Protein AF-A0A7V9L5Y1-F1 (afdb_monomer)

pLDDT: mean 87.71, std 15.56, range [32.47, 98.44]

Sequence (152 aa):
MADKALRGLPVVPIDAPHTDHRNRLAANAQLKVCAIGVAIAAPMSAIAFFAPSPMLFFTLAGIAEIGLFLSTAPINAILLRTAPLYLRASAMAVAIFAIHLFGDLWSPTIIGLLRDALVPALAMMALPLGFAIAWAVWWPRKHEALADDGPT

Secondary structure (DSSP, 8-state):
--HHHHTT-----TTS-TT-HHHHHHHHHHHHHHHHHHHHHHHHHHHHTT-SSHHHHHHHHHHHHHHHHTTHHHHHHHHHHHS-GGGHHHHHHHHHHHHIIIIITTHHHHHHHHHHHS-HHHHHTHHHHHHHHHHHHHS--HHHHH------

Foldseek 3Di:
DVVVVPPPLPPQPLQPPLPPLSLLVLLLVLLQQLLQLLVLLLVLQLVLLVDPDPVSNVVSNVSSVRSNCSSVVSVLSNQSSNDHVVCSVVSVVVVVVCCCVPPVVCPVVQLVVLVVVDPNSVSSNVPSVVSVVSSVVSNRDVCSSPDDPPDD

Structure (mmCIF, N/CA/C/O backbone):
data_AF-A0A7V9L5Y1-F1
#
_entry.id   AF-A0A7V9L5Y1-F1
#
loop_
_atom_site.group_PDB
_atom_site.id
_atom_site.type_symbol
_atom_site.label_atom_id
_atom_site.label_alt_id
_atom_site.label_comp_id
_atom_site.label_asym_id
_atom_site.label_entity_id
_atom_site.label_seq_id
_atom_site.pdbx_PDB_ins_code
_atom_site.Cartn_x
_atom_site.Cartn_y
_atom_site.Cartn_z
_atom_site.occupancy
_atom_site.B_iso_or_equiv
_atom_site.auth_seq_id
_atom_site.auth_comp_id
_atom_site.auth_asym_id
_atom_site.auth_atom_id
_atom_site.pdbx_PDB_model_num
ATOM 1 N N . MET A 1 1 ? 22.141 4.264 6.375 1.00 36.34 1 MET A N 1
ATOM 2 C CA . MET A 1 1 ? 22.102 2.933 5.718 1.00 36.34 1 MET A CA 1
ATOM 3 C C . MET A 1 1 ? 21.347 2.931 4.376 1.00 36.34 1 MET A C 1
ATOM 5 O O . MET A 1 1 ? 21.678 2.106 3.539 1.00 36.34 1 MET A O 1
ATOM 9 N N . ALA A 1 2 ? 20.421 3.872 4.119 1.00 32.47 2 ALA A N 1
ATOM 10 C CA . ALA A 1 2 ? 19.761 4.063 2.811 1.00 32.47 2 ALA A CA 1
ATOM 11 C C . ALA A 1 2 ? 20.639 4.765 1.744 1.00 32.47 2 ALA A C 1
ATOM 13 O O . ALA A 1 2 ? 20.549 4.460 0.560 1.00 32.47 2 ALA A O 1
ATOM 14 N N . ASP A 1 3 ? 21.554 5.639 2.174 1.00 35.47 3 ASP A N 1
ATOM 15 C CA . ASP A 1 3 ? 22.434 6.440 1.301 1.00 35.47 3 ASP A CA 1
ATOM 16 C C . ASP A 1 3 ? 23.406 5.591 0.449 1.00 35.47 3 ASP A C 1
ATOM 18 O O . ASP A 1 3 ? 23.730 5.924 -0.686 1.00 35.47 3 ASP A O 1
ATOM 22 N N . LYS A 1 4 ? 23.809 4.408 0.932 1.00 41.91 4 LYS A N 1
ATOM 23 C CA . LYS A 1 4 ? 24.743 3.533 0.200 1.00 41.91 4 LYS A CA 1
ATOM 24 C C . LYS A 1 4 ? 24.085 2.770 -0.961 1.00 41.91 4 LYS A C 1
ATOM 26 O O . LYS A 1 4 ? 24.790 2.334 -1.861 1.00 41.91 4 LYS A O 1
ATOM 31 N N . ALA A 1 5 ? 22.756 2.630 -0.955 1.00 44.50 5 ALA A N 1
ATOM 32 C CA . ALA A 1 5 ? 22.003 1.954 -2.015 1.00 44.50 5 ALA A CA 1
ATOM 33 C C . ALA A 1 5 ? 21.656 2.883 -3.194 1.00 44.50 5 ALA A C 1
ATOM 35 O O . ALA A 1 5 ? 21.403 2.404 -4.294 1.00 44.50 5 ALA A O 1
ATOM 36 N N . LEU A 1 6 ? 21.661 4.204 -2.973 1.00 46.75 6 LEU A N 1
ATOM 37 C CA . LEU A 1 6 ? 21.283 5.209 -3.975 1.00 46.75 6 LEU A CA 1
ATOM 38 C C . LEU A 1 6 ? 22.482 5.771 -4.756 1.00 46.75 6 LEU A C 1
ATOM 40 O O . LEU A 1 6 ? 22.307 6.286 -5.854 1.00 46.75 6 LEU A O 1
ATOM 44 N N . ARG A 1 7 ? 23.705 5.636 -4.228 1.00 48.72 7 ARG A N 1
ATOM 45 C CA . ARG A 1 7 ? 24.932 6.237 -4.788 1.00 48.72 7 ARG A CA 1
ATOM 46 C C . ARG A 1 7 ? 25.527 5.541 -6.019 1.00 48.72 7 ARG A C 1
ATOM 48 O O . ARG A 1 7 ? 26.526 6.019 -6.541 1.00 48.72 7 ARG A O 1
ATOM 55 N N . GLY A 1 8 ? 24.951 4.431 -6.474 1.00 43.78 8 GLY A N 1
ATOM 56 C CA . GLY A 1 8 ? 25.477 3.654 -7.605 1.00 43.78 8 GLY A CA 1
ATOM 57 C C . GLY A 1 8 ? 24.442 3.277 -8.659 1.00 43.78 8 GLY A C 1
ATOM 58 O O . GLY A 1 8 ? 24.765 2.499 -9.550 1.00 43.78 8 GLY A O 1
ATOM 59 N N . LEU A 1 9 ? 23.205 3.776 -8.560 1.00 50.50 9 LEU A N 1
ATOM 60 C CA . LEU A 1 9 ? 22.189 3.487 -9.566 1.00 50.50 9 LEU A CA 1
ATOM 61 C C . LEU A 1 9 ? 22.425 4.417 -10.762 1.00 50.50 9 LEU A C 1
ATOM 63 O O . LEU A 1 9 ? 22.236 5.626 -10.610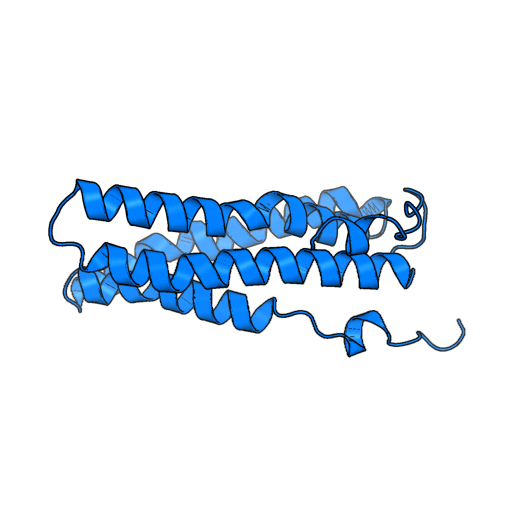 1.00 50.50 9 LEU A O 1
ATOM 67 N N . PRO A 1 10 ? 22.855 3.906 -11.932 1.00 51.28 10 PRO A N 1
ATOM 68 C CA . PRO A 1 10 ? 22.916 4.726 -13.132 1.00 51.28 10 PRO A CA 1
ATOM 69 C C . PRO A 1 10 ? 21.529 5.327 -13.347 1.00 51.28 10 PRO A C 1
ATOM 71 O O . PRO A 1 10 ? 20.535 4.599 -13.373 1.00 51.28 10 PRO A O 1
ATOM 74 N N . VAL A 1 11 ? 21.461 6.657 -13.438 1.00 61.44 11 VAL A N 1
ATOM 75 C CA . VAL A 1 11 ? 20.232 7.365 -13.800 1.00 61.44 11 VAL A CA 1
ATOM 76 C C . VAL A 1 11 ? 19.774 6.756 -15.114 1.00 61.44 11 VAL A C 1
ATOM 78 O O . VAL A 1 11 ? 20.453 6.897 -16.130 1.00 61.44 11 VAL A O 1
ATOM 81 N N . VAL A 1 12 ? 18.686 5.988 -15.071 1.00 61.62 12 VAL A N 1
ATOM 82 C CA . VAL A 1 12 ? 18.168 5.341 -16.270 1.00 61.62 12 VAL A CA 1
ATOM 83 C C . VAL A 1 12 ? 17.668 6.458 -17.182 1.00 61.62 12 VAL A C 1
ATOM 85 O O . VAL A 1 12 ? 16.825 7.247 -16.739 1.00 61.62 12 VAL A O 1
ATOM 88 N N . PRO A 1 13 ? 18.197 6.573 -18.413 1.00 67.19 13 PRO A N 1
ATOM 89 C CA . PRO A 1 13 ? 17.701 7.540 -19.377 1.00 67.19 13 PRO A CA 1
ATOM 90 C C . PRO A 1 13 ? 16.185 7.397 -19.546 1.00 67.19 13 PRO A C 1
ATOM 92 O O . PRO A 1 13 ? 15.654 6.286 -19.523 1.00 67.19 13 PRO A O 1
ATOM 95 N N . ILE A 1 14 ? 15.472 8.515 -19.692 1.00 60.03 14 ILE A N 1
ATOM 96 C CA . ILE A 1 14 ? 14.002 8.523 -19.815 1.00 60.03 14 ILE A CA 1
ATOM 97 C C . ILE A 1 14 ? 13.517 7.655 -20.991 1.00 60.03 14 ILE A C 1
ATOM 99 O O . ILE A 1 14 ? 12.400 7.125 -20.930 1.00 60.03 14 ILE A O 1
ATOM 103 N N . ASP A 1 15 ? 14.361 7.508 -22.014 1.00 66.69 15 ASP A N 1
ATOM 104 C CA . ASP A 1 15 ? 14.167 6.775 -23.261 1.00 66.69 15 ASP A CA 1
ATOM 105 C C . ASP A 1 15 ? 14.683 5.329 -23.251 1.00 66.69 15 ASP A C 1
ATOM 107 O O . ASP A 1 15 ? 14.509 4.615 -24.239 1.00 66.69 15 ASP A O 1
ATOM 111 N N . ALA A 1 16 ? 15.275 4.867 -22.144 1.00 74.56 16 ALA A N 1
ATOM 112 C CA . ALA A 1 16 ? 15.714 3.483 -22.036 1.00 74.56 16 ALA A CA 1
ATOM 113 C C . ALA A 1 16 ? 14.530 2.519 -22.259 1.00 74.56 16 ALA A C 1
ATOM 115 O O . ALA A 1 16 ? 13.417 2.789 -21.780 1.00 74.56 16 ALA A O 1
ATOM 116 N N . PRO A 1 17 ? 14.750 1.379 -22.942 1.00 82.25 17 PRO A N 1
ATOM 117 C CA . PRO A 1 17 ? 13.715 0.373 -23.119 1.00 82.25 17 PRO A CA 1
ATOM 118 C C . PRO A 1 17 ? 13.088 -0.018 -21.777 1.00 82.25 17 PRO A C 1
ATOM 120 O O . PRO A 1 17 ? 13.778 -0.223 -20.780 1.00 82.25 17 PRO A O 1
ATOM 123 N N . HIS A 1 18 ? 11.766 -0.153 -21.741 1.00 81.31 18 HIS A N 1
ATOM 124 C CA . HIS A 1 18 ? 11.044 -0.608 -20.546 1.00 81.31 18 HIS A CA 1
ATOM 125 C C . HIS A 1 18 ? 11.486 -2.011 -20.073 1.00 81.31 18 HIS A C 1
ATOM 127 O O . HIS A 1 18 ? 11.340 -2.334 -18.897 1.00 81.31 18 HIS A O 1
ATOM 133 N N . THR A 1 19 ? 12.078 -2.811 -20.967 1.00 83.44 19 THR A N 1
ATOM 134 C CA . THR A 1 19 ? 12.682 -4.124 -20.690 1.00 83.44 19 THR A CA 1
ATOM 135 C C . THR A 1 19 ? 14.095 -4.050 -20.100 1.00 83.44 19 THR A C 1
ATOM 137 O O . THR A 1 19 ? 14.621 -5.072 -19.672 1.00 83.44 19 THR A O 1
ATOM 140 N N . ASP A 1 20 ? 14.722 -2.868 -20.031 1.00 83.88 20 ASP A N 1
ATOM 141 C CA . ASP A 1 20 ? 16.072 -2.709 -19.478 1.00 83.88 20 ASP A CA 1
ATOM 142 C C . ASP A 1 20 ? 16.139 -3.274 -18.047 1.00 83.88 20 ASP A C 1
ATOM 144 O O . ASP A 1 20 ? 15.365 -2.892 -17.163 1.00 83.88 20 ASP A O 1
ATOM 148 N N . HIS A 1 21 ? 17.098 -4.169 -17.800 1.00 82.44 21 HIS A N 1
ATOM 149 C CA . HIS A 1 21 ? 17.329 -4.787 -16.493 1.00 82.44 21 HIS A CA 1
ATOM 150 C C . HIS A 1 21 ? 17.434 -3.755 -15.352 1.00 82.44 21 HIS A C 1
ATOM 152 O O . HIS A 1 21 ? 16.983 -4.004 -14.231 1.00 82.44 21 HIS A O 1
ATOM 158 N N . ARG A 1 22 ? 17.949 -2.549 -15.627 1.00 83.19 22 ARG A N 1
ATOM 159 C CA . ARG A 1 22 ? 18.036 -1.455 -14.646 1.00 83.19 22 ARG A CA 1
ATOM 160 C C . ARG A 1 22 ? 16.663 -0.963 -14.200 1.00 83.19 22 ARG A C 1
ATOM 162 O O . ARG A 1 22 ? 16.495 -0.637 -13.023 1.00 83.19 22 ARG A O 1
ATOM 169 N N . ASN A 1 23 ? 15.672 -0.953 -15.095 1.00 86.19 23 ASN A N 1
ATOM 170 C CA . ASN A 1 23 ? 14.289 -0.621 -14.752 1.00 86.19 23 ASN A CA 1
ATOM 171 C C . ASN A 1 23 ? 13.688 -1.683 -13.825 1.00 86.19 23 ASN A C 1
ATOM 173 O O . ASN A 1 23 ? 13.027 -1.328 -12.849 1.00 86.19 23 ASN A O 1
ATOM 177 N N . ARG A 1 24 ? 13.987 -2.968 -14.054 1.00 84.94 24 ARG A N 1
ATOM 178 C CA . ARG A 1 24 ? 13.526 -4.087 -13.208 1.00 84.94 24 ARG A CA 1
ATOM 179 C C . ARG A 1 24 ? 14.143 -4.043 -11.811 1.00 84.94 24 ARG A C 1
ATOM 181 O O . ARG A 1 24 ? 13.435 -4.225 -10.818 1.00 84.94 24 ARG A O 1
ATOM 188 N N . LEU A 1 25 ? 15.438 -3.736 -11.717 1.00 86.88 25 LEU A N 1
ATOM 189 C CA . LEU A 1 25 ? 16.137 -3.530 -10.443 1.00 86.88 25 LEU A CA 1
ATOM 190 C C . LEU A 1 25 ? 15.561 -2.338 -9.671 1.00 86.88 25 LEU A C 1
ATOM 192 O O . LEU A 1 25 ? 15.278 -2.444 -8.475 1.00 86.88 25 LEU A O 1
ATOM 196 N N . ALA A 1 26 ? 15.345 -1.215 -10.357 1.00 86.50 26 ALA A N 1
ATOM 197 C CA . ALA A 1 26 ? 14.786 -0.016 -9.752 1.00 86.50 26 ALA A CA 1
ATOM 198 C C . ALA A 1 26 ? 13.327 -0.223 -9.303 1.00 86.50 26 ALA A C 1
ATOM 200 O O . ALA A 1 26 ? 12.957 0.221 -8.215 1.00 86.50 26 ALA A O 1
ATOM 201 N N . ALA A 1 27 ? 12.525 -0.948 -10.088 1.00 89.62 27 ALA A N 1
ATOM 202 C CA . ALA A 1 27 ? 11.163 -1.322 -9.725 1.00 89.62 27 ALA A CA 1
ATOM 203 C C . ALA A 1 27 ? 11.133 -2.235 -8.489 1.00 89.62 27 ALA A C 1
ATOM 205 O O . ALA A 1 27 ? 10.375 -1.980 -7.558 1.00 89.62 27 ALA A O 1
ATOM 206 N N . ASN A 1 28 ? 12.015 -3.238 -8.414 1.00 91.19 28 ASN A N 1
ATOM 207 C CA . ASN A 1 28 ? 12.142 -4.095 -7.230 1.00 91.19 28 ASN A CA 1
ATOM 208 C C . ASN A 1 28 ? 12.542 -3.303 -5.974 1.00 91.19 28 ASN A C 1
ATOM 210 O O . ASN A 1 28 ? 12.004 -3.529 -4.890 1.00 91.19 28 ASN A O 1
ATOM 214 N N . ALA A 1 29 ? 13.464 -2.346 -6.104 1.00 90.62 29 ALA A N 1
ATOM 215 C CA . ALA A 1 29 ? 13.838 -1.473 -4.995 1.00 90.62 29 ALA A CA 1
ATOM 216 C C . ALA A 1 29 ? 12.651 -0.619 -4.514 1.00 90.62 29 ALA A C 1
ATOM 218 O O . ALA A 1 29 ? 12.464 -0.453 -3.311 1.00 90.62 29 ALA A O 1
ATOM 219 N N . GLN A 1 30 ? 11.826 -0.120 -5.436 1.00 93.06 30 GLN A N 1
ATOM 220 C CA . GLN A 1 30 ? 10.617 0.640 -5.119 1.00 93.06 30 GLN A CA 1
ATOM 221 C C . GLN A 1 30 ? 9.530 -0.228 -4.478 1.00 93.06 30 GLN A C 1
ATOM 223 O O . GLN A 1 30 ? 8.956 0.187 -3.476 1.00 93.06 30 GLN A O 1
ATOM 228 N N . LEU A 1 31 ? 9.322 -1.456 -4.965 1.00 94.00 31 LEU A N 1
ATOM 229 C CA . LEU A 1 31 ? 8.411 -2.428 -4.350 1.00 94.00 31 LEU A CA 1
ATOM 230 C C . LEU A 1 31 ? 8.808 -2.725 -2.903 1.00 94.00 31 LEU A C 1
ATOM 232 O O . LEU A 1 31 ? 7.954 -2.781 -2.024 1.00 94.00 31 LEU A O 1
ATOM 236 N N . LYS A 1 32 ? 10.115 -2.809 -2.623 1.00 94.12 32 LYS A N 1
ATOM 237 C CA . LYS A 1 32 ? 10.622 -2.951 -1.254 1.00 94.12 32 LYS A CA 1
ATOM 238 C C . LYS A 1 32 ? 10.215 -1.788 -0.350 1.00 94.12 32 LYS A C 1
ATOM 240 O O . LYS A 1 32 ? 9.898 -2.021 0.813 1.00 94.12 32 LYS A O 1
ATOM 245 N N . VAL A 1 33 ? 10.239 -0.553 -0.857 1.00 94.44 33 VAL A N 1
ATOM 246 C CA . VAL A 1 33 ? 9.790 0.627 -0.100 1.00 94.44 33 VAL A CA 1
ATOM 247 C C . VAL A 1 33 ? 8.299 0.510 0.213 1.00 94.44 33 VAL A C 1
ATOM 249 O O . VAL A 1 33 ? 7.925 0.682 1.372 1.00 94.44 33 VAL A O 1
ATOM 252 N N . CYS A 1 34 ? 7.475 0.132 -0.772 1.00 96.19 34 CYS A N 1
ATOM 253 C CA . CYS A 1 34 ? 6.045 -0.104 -0.561 1.00 96.19 34 CYS A CA 1
ATOM 254 C C . CYS A 1 34 ? 5.809 -1.181 0.501 1.00 96.19 34 CYS A C 1
ATOM 256 O O . CYS A 1 34 ? 5.076 -0.951 1.458 1.00 96.19 34 CYS A O 1
ATOM 258 N N . ALA A 1 35 ? 6.484 -2.330 0.371 1.00 96.88 35 ALA A N 1
ATOM 259 C CA . ALA A 1 35 ? 6.375 -3.448 1.300 1.00 96.88 35 ALA A CA 1
ATOM 260 C C . ALA A 1 35 ? 6.723 -3.029 2.738 1.00 96.88 35 ALA A C 1
ATOM 262 O O . ALA A 1 35 ? 5.993 -3.358 3.665 1.00 96.88 35 ALA A O 1
ATOM 263 N N . ILE A 1 36 ? 7.798 -2.264 2.945 1.00 96.50 36 ILE A N 1
ATOM 264 C CA . ILE A 1 36 ? 8.152 -1.756 4.280 1.00 96.50 36 ILE A CA 1
ATOM 265 C C . ILE A 1 36 ? 7.054 -0.833 4.828 1.00 96.50 36 ILE A C 1
ATOM 267 O O . ILE A 1 36 ? 6.697 -0.953 5.999 1.00 96.50 36 ILE A O 1
ATOM 271 N N . GLY A 1 37 ? 6.499 0.050 3.994 1.00 97.19 37 GLY A N 1
ATOM 272 C CA . GLY A 1 37 ? 5.403 0.939 4.381 1.00 97.19 37 GLY A CA 1
ATOM 273 C C . GLY A 1 37 ? 4.177 0.173 4.884 1.00 97.19 37 GLY A C 1
ATOM 274 O O . GLY A 1 37 ? 3.721 0.398 6.007 1.00 97.19 37 GLY A O 1
ATOM 275 N N . VAL A 1 38 ? 3.696 -0.806 4.109 1.00 97.50 38 VAL A N 1
ATOM 276 C CA . VAL A 1 38 ? 2.536 -1.627 4.505 1.00 97.50 38 VAL A CA 1
ATOM 277 C C . VAL A 1 38 ? 2.838 -2.580 5.669 1.00 97.50 38 VAL A C 1
ATOM 279 O O . VAL A 1 38 ? 1.950 -2.847 6.476 1.00 97.50 38 VAL A O 1
ATOM 282 N N . ALA A 1 39 ? 4.090 -3.025 5.828 1.00 97.62 39 ALA A N 1
ATOM 283 C CA . ALA A 1 39 ? 4.523 -3.816 6.984 1.00 97.62 39 ALA A CA 1
ATOM 284 C C . ALA A 1 39 ? 4.448 -3.032 8.301 1.00 97.62 39 ALA A C 1
ATOM 286 O O . ALA A 1 39 ? 4.247 -3.635 9.351 1.00 97.62 39 ALA A O 1
ATOM 287 N N . ILE A 1 40 ? 4.611 -1.706 8.256 1.00 97.50 40 ILE A N 1
ATOM 288 C CA . ILE A 1 40 ? 4.408 -0.818 9.409 1.00 97.50 40 ILE A CA 1
ATOM 289 C C . ILE A 1 40 ? 2.915 -0.520 9.580 1.00 97.50 40 ILE A C 1
ATOM 291 O O . ILE A 1 40 ? 2.396 -0.583 10.695 1.00 97.50 40 ILE A O 1
ATOM 295 N N . ALA A 1 41 ? 2.205 -0.237 8.486 1.00 98.06 41 ALA A N 1
ATOM 296 C CA . ALA A 1 41 ? 0.787 0.105 8.538 1.00 98.06 41 ALA A CA 1
ATOM 297 C C . ALA A 1 41 ? -0.087 -1.018 9.117 1.00 98.06 41 ALA A C 1
ATOM 299 O O . ALA A 1 41 ? -1.008 -0.738 9.885 1.00 98.06 41 ALA A O 1
ATOM 300 N N . ALA A 1 42 ? 0.214 -2.282 8.798 1.00 97.88 42 ALA A N 1
ATOM 301 C CA . ALA A 1 42 ? -0.530 -3.444 9.283 1.00 97.88 42 ALA A CA 1
ATOM 302 C C . ALA A 1 42 ? -0.600 -3.527 10.826 1.00 97.88 42 ALA A C 1
ATOM 304 O O . ALA A 1 42 ? -1.701 -3.437 11.368 1.00 97.88 42 ALA A O 1
ATOM 305 N N . PRO A 1 43 ? 0.512 -3.631 11.579 1.00 97.62 43 PRO A N 1
ATOM 306 C CA . PRO A 1 43 ? 0.447 -3.690 13.037 1.00 97.62 43 PRO A CA 1
ATOM 307 C C . PRO A 1 43 ? -0.065 -2.386 13.658 1.00 97.62 43 PRO A C 1
ATOM 309 O O . PRO A 1 43 ? -0.797 -2.440 14.640 1.00 97.62 43 PRO A O 1
ATOM 312 N N . MET A 1 44 ? 0.273 -1.216 13.102 1.00 98.19 44 MET A N 1
ATOM 313 C CA . MET A 1 44 ? -0.156 0.065 13.681 1.00 98.19 44 MET A CA 1
ATOM 314 C C . MET A 1 44 ? -1.671 0.257 13.585 1.00 98.19 44 MET A C 1
ATOM 316 O O . MET A 1 44 ? -2.300 0.613 14.579 1.00 98.19 44 MET A O 1
ATOM 320 N N . SER A 1 45 ? -2.272 -0.057 12.434 1.00 97.69 45 SER A N 1
ATOM 321 C CA . SER A 1 45 ? -3.732 -0.029 12.277 1.00 97.69 45 SER A CA 1
ATOM 322 C C . SER A 1 45 ? -4.421 -1.101 13.126 1.00 97.69 45 SER A C 1
ATOM 324 O O . SER A 1 45 ? -5.412 -0.798 13.786 1.00 97.69 45 SER A O 1
ATOM 326 N N . ALA A 1 46 ? -3.867 -2.318 13.206 1.00 97.62 46 ALA A N 1
ATOM 327 C CA . ALA A 1 46 ? -4.410 -3.369 14.064 1.00 97.62 46 ALA A CA 1
ATOM 328 C C . ALA A 1 46 ? -4.470 -2.939 15.540 1.00 97.62 46 ALA A C 1
ATOM 330 O O . ALA A 1 46 ? -5.507 -3.092 16.180 1.00 97.62 46 ALA A O 1
ATOM 331 N N . ILE A 1 47 ? -3.391 -2.351 16.069 1.00 97.88 47 ILE A N 1
ATOM 332 C CA . ILE A 1 47 ? -3.352 -1.849 17.452 1.00 97.88 47 ILE A CA 1
ATOM 333 C C . ILE A 1 47 ? -4.298 -0.650 17.619 1.00 97.88 47 ILE A C 1
ATOM 335 O O . ILE A 1 47 ? -4.983 -0.558 18.638 1.00 97.88 47 ILE A O 1
ATOM 339 N N . ALA A 1 48 ? -4.382 0.243 16.624 1.00 97.69 48 ALA A N 1
ATOM 340 C CA . ALA A 1 48 ? -5.244 1.423 16.678 1.00 97.69 48 ALA A CA 1
ATOM 341 C C . ALA A 1 48 ? -6.712 1.057 16.937 1.00 97.69 48 ALA A C 1
ATOM 343 O O . ALA A 1 48 ? -7.355 1.690 17.769 1.00 97.69 48 ALA A O 1
ATOM 344 N N . PHE A 1 49 ? -7.237 0.004 16.304 1.00 96.62 49 PHE A N 1
ATOM 345 C CA . PHE A 1 49 ? -8.645 -0.388 16.460 1.00 96.62 49 PHE A CA 1
ATOM 346 C C . PHE A 1 49 ? -9.028 -0.881 17.863 1.00 96.62 49 PHE A C 1
ATOM 348 O O . PHE A 1 49 ? -10.215 -0.923 18.183 1.00 96.62 49 PHE A O 1
ATOM 355 N N . PHE A 1 50 ? -8.048 -1.205 18.710 1.00 96.62 50 PHE A N 1
ATOM 356 C CA . PHE A 1 50 ? -8.257 -1.555 20.119 1.00 96.62 50 PHE A CA 1
ATOM 357 C C . PHE A 1 50 ? -7.796 -0.451 21.084 1.00 96.62 50 PHE A C 1
ATOM 359 O O . PHE A 1 50 ? -7.729 -0.677 22.293 1.00 96.62 50 PHE A O 1
ATOM 366 N N . ALA A 1 51 ? -7.459 0.739 20.580 1.00 96.75 51 ALA A N 1
ATOM 367 C CA . ALA A 1 51 ? -6.965 1.827 21.410 1.00 96.75 51 ALA A CA 1
ATOM 368 C C . ALA A 1 51 ? -8.050 2.318 22.397 1.00 96.75 51 ALA A C 1
ATOM 370 O O . ALA A 1 51 ? -9.135 2.713 21.970 1.00 96.75 51 ALA A O 1
ATOM 371 N N . PRO A 1 52 ? -7.763 2.372 23.713 1.00 95.56 52 PRO A N 1
ATOM 372 C CA . PRO A 1 52 ? -8.726 2.820 24.723 1.00 95.56 52 PRO A CA 1
ATOM 373 C C . PRO A 1 52 ? -8.941 4.340 24.751 1.00 95.56 52 PRO A C 1
ATOM 375 O O . PRO A 1 52 ? -9.818 4.814 25.469 1.00 95.56 52 PRO A O 1
ATOM 378 N N . SER A 1 53 ? -8.135 5.124 24.024 1.00 97.31 53 SER A N 1
ATOM 379 C CA . SER A 1 53 ? -8.245 6.584 23.993 1.00 97.31 53 SER A CA 1
ATOM 380 C C . SER A 1 53 ? -8.173 7.139 22.565 1.00 97.31 53 SER A C 1
ATOM 382 O O . SER A 1 53 ? -7.410 6.621 21.742 1.00 97.31 53 SER A O 1
ATOM 384 N N . PRO A 1 54 ? -8.900 8.235 22.263 1.00 97.31 54 PRO A N 1
ATOM 385 C CA . PRO A 1 54 ? -8.857 8.867 20.944 1.00 97.31 54 PRO A CA 1
ATOM 386 C C . PRO A 1 54 ? -7.454 9.329 20.538 1.00 97.31 54 PRO A C 1
ATOM 388 O O . PRO A 1 54 ? -7.059 9.185 19.388 1.00 97.31 54 PRO A O 1
ATOM 391 N N . MET A 1 55 ? -6.668 9.854 21.484 1.00 98.12 55 MET A N 1
ATOM 392 C CA . MET A 1 55 ? -5.314 10.343 21.201 1.00 98.12 55 MET A CA 1
ATOM 393 C C . MET A 1 55 ? -4.380 9.214 20.747 1.00 98.12 55 MET A C 1
ATOM 395 O O . MET A 1 55 ? -3.614 9.388 19.798 1.00 98.12 55 MET A O 1
ATOM 399 N N . LEU A 1 56 ? -4.468 8.048 21.395 1.00 97.75 56 LEU A N 1
ATOM 400 C CA . LEU A 1 56 ? -3.705 6.868 20.999 1.00 97.75 56 LEU A CA 1
ATOM 401 C C . LEU A 1 56 ? -4.178 6.336 19.641 1.00 97.75 56 LEU A C 1
ATOM 403 O O . LEU A 1 56 ? -3.337 6.038 18.796 1.00 97.75 56 LEU A O 1
ATOM 407 N N . PHE A 1 57 ? -5.496 6.290 19.407 1.00 97.88 57 PHE A N 1
ATOM 408 C CA . PHE A 1 57 ? -6.062 5.930 18.105 1.00 97.88 57 PHE A CA 1
ATOM 409 C C . PHE A 1 57 ? -5.494 6.810 16.986 1.00 97.88 57 PHE A C 1
ATOM 411 O O . PHE A 1 57 ? -4.890 6.285 16.057 1.00 97.88 57 PHE A O 1
ATOM 418 N N . PHE A 1 58 ? -5.618 8.138 17.091 1.00 98.12 58 PHE A N 1
ATOM 419 C CA . PHE A 1 58 ? -5.177 9.055 16.034 1.00 98.12 58 PHE A CA 1
ATOM 420 C C . PHE A 1 58 ? -3.664 9.035 15.820 1.00 98.12 58 PHE A C 1
ATOM 422 O O . PHE A 1 58 ? -3.204 9.171 14.691 1.00 98.12 58 PHE A O 1
ATOM 429 N N . THR A 1 59 ? -2.883 8.819 16.880 1.00 98.31 59 THR A N 1
ATOM 430 C CA . THR A 1 59 ? -1.425 8.702 16.763 1.00 98.31 59 THR A CA 1
ATOM 431 C C . THR A 1 59 ? -1.041 7.444 15.983 1.00 98.31 59 THR A C 1
ATOM 433 O O . THR A 1 59 ? -0.256 7.515 15.040 1.00 98.31 59 THR A O 1
ATOM 436 N N . LEU A 1 60 ? -1.614 6.291 16.338 1.00 98.44 60 LEU A N 1
ATOM 437 C CA . LEU A 1 60 ? -1.345 5.026 15.650 1.00 98.44 60 LEU A CA 1
ATOM 438 C C . LEU A 1 60 ? -1.897 5.022 14.220 1.00 98.44 60 LEU A C 1
ATOM 440 O O . LEU A 1 60 ? -1.210 4.564 13.308 1.00 98.44 60 LEU A O 1
ATOM 444 N N . ALA A 1 61 ? -3.096 5.573 14.014 1.00 97.81 61 ALA A N 1
ATOM 445 C CA . ALA A 1 61 ? -3.689 5.755 12.695 1.00 97.81 61 ALA A CA 1
ATOM 446 C C . ALA A 1 61 ? -2.815 6.660 11.816 1.00 97.81 61 ALA A C 1
ATOM 448 O O . ALA A 1 61 ? -2.514 6.283 10.691 1.00 97.81 61 ALA A O 1
ATOM 449 N N . GLY A 1 62 ? -2.305 7.776 12.346 1.00 98.31 62 GLY A N 1
ATOM 450 C CA . GLY A 1 62 ? -1.390 8.656 11.616 1.00 98.31 62 GLY A CA 1
ATOM 451 C C . GLY A 1 62 ? -0.088 7.960 11.205 1.00 98.31 62 GLY A C 1
ATOM 452 O O . GLY A 1 62 ? 0.368 8.115 10.075 1.00 98.31 62 GLY A O 1
ATOM 453 N N . ILE A 1 63 ? 0.496 7.128 12.076 1.00 98.38 63 ILE A N 1
ATOM 454 C CA . ILE A 1 63 ? 1.674 6.317 11.716 1.00 98.38 63 ILE A CA 1
ATOM 455 C C . ILE A 1 63 ? 1.315 5.294 10.628 1.00 98.38 63 ILE A C 1
ATOM 457 O O . ILE A 1 63 ? 2.089 5.101 9.686 1.00 98.38 63 ILE A O 1
ATOM 461 N N . ALA A 1 64 ? 0.151 4.648 10.734 1.00 98.19 64 ALA A N 1
ATOM 462 C CA . ALA A 1 64 ? -0.315 3.702 9.728 1.00 98.19 64 ALA A CA 1
ATOM 463 C C . ALA A 1 64 ? -0.535 4.381 8.367 1.00 98.19 64 ALA A C 1
ATOM 465 O O . ALA A 1 64 ? -0.070 3.867 7.352 1.00 98.19 64 ALA A O 1
ATOM 466 N N . GLU A 1 65 ? -1.161 5.557 8.348 1.00 97.69 65 GLU A N 1
ATOM 467 C CA . GLU A 1 65 ? -1.367 6.368 7.149 1.00 97.69 65 GLU A CA 1
ATOM 468 C C . GLU A 1 65 ? -0.038 6.772 6.509 1.00 97.69 65 GLU A C 1
ATOM 470 O O . GLU A 1 65 ? 0.137 6.569 5.310 1.00 97.69 65 GLU A O 1
ATOM 475 N N . ILE A 1 66 ? 0.941 7.247 7.287 1.00 97.75 66 ILE A N 1
ATOM 476 C CA . ILE A 1 66 ? 2.288 7.539 6.768 1.00 97.75 66 ILE A CA 1
ATOM 477 C C . ILE A 1 66 ? 2.882 6.299 6.085 1.00 97.75 66 ILE A C 1
ATOM 479 O O . ILE A 1 66 ? 3.432 6.405 4.987 1.00 97.75 66 ILE A O 1
ATOM 483 N N . GLY A 1 67 ? 2.743 5.119 6.699 1.00 96.94 67 GLY A N 1
ATOM 484 C CA . GLY A 1 67 ? 3.180 3.849 6.116 1.00 96.94 67 GLY A CA 1
ATOM 485 C C . GLY A 1 67 ? 2.468 3.503 4.802 1.00 96.94 67 GLY A C 1
ATOM 486 O O . GLY A 1 67 ? 3.122 3.086 3.846 1.00 96.94 67 GLY A O 1
ATOM 487 N N . LEU A 1 68 ? 1.151 3.712 4.718 1.00 95.69 68 LEU A N 1
ATOM 488 C CA . LEU A 1 68 ? 0.359 3.458 3.508 1.00 95.69 68 LEU A CA 1
ATOM 489 C C . LEU A 1 68 ? 0.725 4.422 2.375 1.00 95.69 68 LEU A C 1
ATOM 491 O O . LEU A 1 68 ? 1.069 3.988 1.271 1.00 95.69 68 LEU A O 1
ATOM 495 N N . PHE A 1 69 ? 0.713 5.725 2.660 1.00 95.69 69 PHE A N 1
ATOM 496 C CA . PHE A 1 69 ? 0.970 6.778 1.676 1.00 95.69 69 PHE A CA 1
ATOM 497 C C . PHE A 1 69 ? 2.430 6.834 1.214 1.00 95.69 69 PHE A C 1
ATOM 499 O O . PHE A 1 69 ? 2.715 7.397 0.155 1.00 95.69 69 PHE A O 1
ATOM 506 N N . LEU A 1 70 ? 3.352 6.177 1.927 1.00 94.56 70 LEU A N 1
ATOM 507 C CA . LEU A 1 70 ? 4.726 5.978 1.464 1.00 94.56 70 LEU A CA 1
ATOM 508 C C . LEU A 1 70 ? 4.791 5.244 0.112 1.00 94.56 70 LEU A C 1
ATOM 510 O O . LEU A 1 70 ? 5.739 5.439 -0.648 1.00 94.56 70 LEU A O 1
ATOM 514 N N . SER A 1 71 ? 3.781 4.429 -0.211 1.00 94.19 71 SER A N 1
ATOM 515 C CA . SER A 1 71 ? 3.735 3.627 -1.441 1.00 94.19 71 SER A CA 1
ATOM 516 C C . SER A 1 71 ? 3.329 4.426 -2.685 1.00 94.19 71 SER A C 1
ATOM 518 O O . SER A 1 71 ? 3.610 3.989 -3.802 1.00 94.19 71 SER A O 1
ATOM 520 N N . THR A 1 72 ? 2.727 5.609 -2.527 1.00 92.5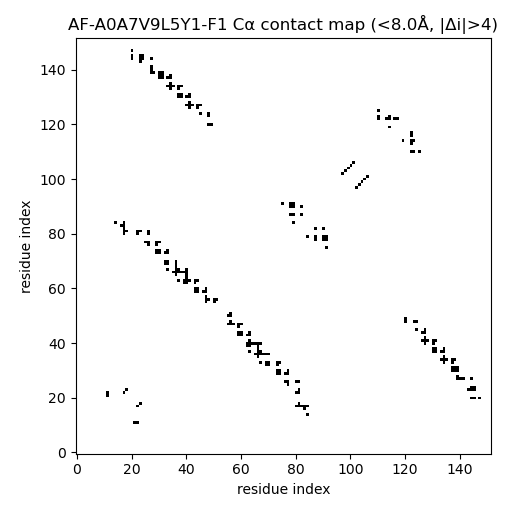0 72 THR A N 1
ATOM 521 C CA . THR A 1 72 ? 2.145 6.383 -3.638 1.00 92.50 72 THR A CA 1
ATOM 522 C C . THR A 1 72 ? 3.181 6.746 -4.703 1.00 92.50 72 THR A C 1
ATOM 524 O O . THR A 1 72 ? 3.015 6.428 -5.880 1.00 92.50 72 THR A O 1
ATOM 527 N N . ALA A 1 73 ? 4.287 7.385 -4.308 1.00 92.75 73 ALA A N 1
ATOM 528 C CA . ALA A 1 73 ? 5.325 7.786 -5.260 1.00 92.75 73 ALA A CA 1
ATOM 529 C C . ALA A 1 73 ? 6.090 6.585 -5.865 1.00 92.75 73 ALA A C 1
ATOM 531 O O . ALA A 1 73 ? 6.269 6.556 -7.086 1.00 92.75 73 ALA A O 1
ATOM 532 N N . PRO A 1 74 ? 6.515 5.572 -5.080 1.00 93.75 74 PRO A N 1
ATOM 533 C CA . PRO A 1 74 ? 7.161 4.380 -5.623 1.00 93.75 74 PRO A CA 1
ATOM 534 C C . PRO A 1 74 ? 6.299 3.591 -6.620 1.00 93.75 74 PRO A C 1
ATOM 536 O O . PRO A 1 74 ? 6.821 3.231 -7.673 1.00 93.75 74 PRO A O 1
ATOM 539 N N . ILE A 1 75 ? 5.006 3.360 -6.349 1.00 94.00 75 ILE A N 1
ATOM 540 C CA . ILE A 1 75 ? 4.105 2.622 -7.262 1.00 94.00 75 ILE A CA 1
ATOM 541 C C . ILE A 1 75 ? 3.969 3.343 -8.600 1.00 94.00 75 ILE A C 1
ATOM 543 O O . ILE A 1 75 ? 4.132 2.726 -9.653 1.00 94.00 75 ILE A O 1
ATOM 547 N N . ASN A 1 76 ? 3.742 4.656 -8.568 1.00 94.50 76 ASN A N 1
ATOM 548 C CA . ASN A 1 76 ? 3.622 5.450 -9.788 1.00 94.50 76 ASN A CA 1
ATOM 549 C C . ASN A 1 76 ? 4.913 5.394 -10.616 1.00 94.50 76 ASN A C 1
ATOM 551 O O . ASN A 1 76 ? 4.880 5.220 -11.833 1.00 94.50 76 ASN A O 1
ATOM 555 N N . ALA A 1 77 ? 6.069 5.470 -9.958 1.00 92.00 77 ALA A N 1
ATOM 556 C CA . ALA A 1 77 ? 7.350 5.374 -10.639 1.00 92.00 77 ALA A CA 1
ATOM 557 C C . ALA A 1 77 ? 7.633 3.968 -11.205 1.00 92.00 77 ALA A C 1
ATOM 559 O O . ALA A 1 77 ? 8.212 3.876 -12.287 1.00 92.00 77 ALA A O 1
ATOM 560 N N . ILE A 1 78 ? 7.204 2.893 -10.532 1.00 92.44 78 ILE A N 1
ATOM 561 C CA . ILE A 1 78 ? 7.269 1.525 -11.073 1.00 92.44 78 ILE A CA 1
ATOM 562 C C . ILE A 1 78 ? 6.467 1.446 -12.369 1.00 92.44 78 ILE A C 1
ATOM 564 O O . ILE A 1 78 ? 7.013 1.054 -13.396 1.00 92.44 78 ILE A O 1
ATOM 568 N N . LEU A 1 79 ? 5.201 1.865 -12.338 1.00 93.12 79 LEU A N 1
ATOM 569 C CA . LEU A 1 79 ? 4.301 1.769 -13.484 1.00 93.12 79 LEU A CA 1
ATOM 570 C C . LEU A 1 79 ? 4.804 2.573 -14.697 1.00 93.12 79 LEU A C 1
ATOM 572 O O . LEU A 1 79 ? 4.674 2.129 -15.835 1.00 93.12 79 LEU A O 1
ATOM 576 N N . LEU A 1 80 ? 5.417 3.741 -14.474 1.00 91.94 80 LEU A N 1
ATOM 577 C CA . LEU A 1 80 ? 6.036 4.512 -15.556 1.00 91.94 80 LEU A CA 1
ATOM 578 C C . LEU A 1 80 ? 7.277 3.813 -16.129 1.00 91.94 80 LEU A C 1
ATOM 580 O O . LEU A 1 80 ? 7.517 3.884 -17.332 1.00 91.94 80 LEU A O 1
ATOM 584 N N . ARG A 1 81 ? 8.075 3.147 -15.290 1.00 89.12 81 ARG A N 1
ATOM 585 C CA . ARG A 1 81 ? 9.302 2.453 -15.717 1.00 89.12 81 ARG A CA 1
ATOM 586 C C . ARG A 1 81 ? 9.023 1.164 -16.478 1.00 89.12 81 ARG A C 1
ATOM 588 O O . ARG A 1 81 ? 9.770 0.843 -17.394 1.00 89.12 81 ARG A O 1
ATOM 595 N N . THR A 1 82 ? 7.975 0.437 -16.103 1.00 89.75 82 THR A N 1
ATOM 596 C CA . THR A 1 82 ? 7.633 -0.858 -16.706 1.00 89.75 82 THR A CA 1
ATOM 597 C C . THR A 1 82 ? 6.749 -0.732 -17.944 1.00 89.75 82 THR A C 1
ATOM 599 O O . THR A 1 82 ? 6.654 -1.679 -18.720 1.00 89.75 82 THR A O 1
ATOM 602 N N . ALA A 1 83 ? 6.135 0.432 -18.172 1.00 92.00 83 ALA A N 1
ATOM 603 C CA . ALA A 1 83 ? 5.369 0.704 -19.379 1.00 92.00 83 ALA A CA 1
ATOM 604 C C . ALA A 1 83 ? 6.249 1.285 -20.508 1.00 92.00 83 ALA A C 1
ATOM 606 O O . ALA A 1 83 ? 7.086 2.164 -20.257 1.00 92.00 83 ALA A O 1
ATOM 607 N N . PRO A 1 84 ? 6.015 0.886 -21.774 1.00 90.69 84 PRO A N 1
ATOM 608 C CA . PRO A 1 84 ? 6.546 1.596 -22.933 1.00 90.69 84 PRO A CA 1
ATOM 609 C C . PRO A 1 84 ? 6.169 3.079 -22.894 1.00 90.69 84 PRO A C 1
ATOM 611 O O . PRO A 1 84 ? 5.057 3.425 -22.494 1.00 90.69 84 PRO A O 1
ATOM 614 N N . LEU A 1 85 ? 7.064 3.954 -23.364 1.00 90.12 85 LEU A N 1
ATOM 615 C CA . LEU A 1 85 ? 6.889 5.416 -23.351 1.00 90.12 85 LEU A CA 1
ATOM 616 C C . LEU A 1 85 ? 5.503 5.878 -23.813 1.00 90.12 85 LEU A C 1
ATOM 618 O O . LEU A 1 85 ? 4.856 6.669 -23.130 1.00 90.12 85 LEU A O 1
ATOM 622 N N . TYR A 1 86 ? 5.042 5.348 -24.945 1.00 90.62 86 TYR A N 1
ATOM 623 C CA . TYR A 1 86 ? 3.776 5.724 -25.575 1.00 90.62 86 TYR A CA 1
ATOM 624 C C . TYR A 1 86 ? 2.534 5.175 -24.848 1.00 90.62 86 TYR A C 1
ATOM 626 O O . TYR A 1 86 ? 1.430 5.640 -25.110 1.00 90.62 86 TYR A O 1
ATOM 634 N N . LEU A 1 87 ? 2.697 4.226 -23.914 1.00 95.06 87 LEU A N 1
ATOM 635 C CA . LEU A 1 87 ? 1.614 3.654 -23.101 1.00 95.06 87 LEU A CA 1
ATOM 636 C C . LEU A 1 87 ? 1.611 4.149 -21.654 1.00 95.06 87 LEU A C 1
ATOM 638 O O . LEU A 1 87 ? 0.682 3.826 -20.920 1.00 95.06 87 LEU A O 1
ATOM 642 N N . ARG A 1 88 ? 2.604 4.933 -21.213 1.00 93.44 88 ARG A N 1
ATOM 643 C CA . ARG A 1 88 ? 2.724 5.379 -19.810 1.00 93.44 88 ARG A CA 1
ATOM 644 C C . ARG A 1 88 ? 1.461 6.074 -19.291 1.00 93.44 88 ARG A C 1
ATOM 646 O O . ARG A 1 88 ? 1.031 5.790 -18.176 1.00 93.44 88 ARG A O 1
ATOM 653 N N . ALA A 1 89 ? 0.843 6.935 -20.101 1.00 95.56 89 ALA A N 1
ATOM 654 C CA . ALA A 1 89 ? -0.402 7.613 -19.735 1.00 95.56 89 ALA A CA 1
ATOM 655 C C . ALA A 1 89 ? -1.566 6.623 -19.556 1.00 95.56 89 ALA A C 1
ATOM 657 O O . ALA A 1 89 ? -2.263 6.665 -18.544 1.00 95.56 89 ALA A O 1
ATOM 658 N N . SER A 1 90 ? -1.734 5.684 -20.491 1.00 97.44 90 SER A N 1
ATOM 659 C CA . SER A 1 90 ? -2.746 4.627 -20.398 1.00 97.44 90 SER A CA 1
ATOM 660 C C . SER A 1 90 ? -2.489 3.692 -19.216 1.00 97.44 90 SER A C 1
ATOM 662 O O . SER A 1 90 ? -3.430 3.326 -18.522 1.00 97.44 90 SER A O 1
ATOM 664 N N . ALA A 1 91 ? -1.229 3.354 -18.931 1.00 95.94 91 ALA A N 1
ATOM 665 C CA . ALA A 1 91 ? -0.847 2.540 -17.781 1.00 95.94 91 ALA A CA 1
ATOM 666 C C . ALA A 1 91 ? -1.204 3.227 -16.452 1.00 95.94 91 ALA A C 1
ATOM 668 O O . ALA A 1 91 ? -1.775 2.582 -15.575 1.00 95.94 91 ALA A O 1
ATOM 669 N N . MET A 1 92 ? -0.945 4.537 -16.318 1.00 97.50 92 MET A N 1
ATOM 670 C CA . MET A 1 92 ? -1.408 5.317 -15.159 1.00 97.50 92 MET A CA 1
ATOM 671 C C . MET A 1 92 ? -2.933 5.309 -15.060 1.00 97.50 92 MET A C 1
ATOM 673 O O . MET A 1 92 ? -3.473 5.047 -13.990 1.00 97.50 92 MET A O 1
ATOM 677 N N . ALA A 1 93 ? -3.629 5.574 -16.169 1.00 97.88 93 ALA A N 1
ATOM 678 C CA . ALA A 1 93 ? -5.086 5.642 -16.189 1.00 97.88 93 ALA A CA 1
ATOM 679 C C . ALA A 1 93 ? -5.727 4.308 -15.782 1.00 97.88 93 ALA A C 1
ATOM 681 O O . ALA A 1 93 ? -6.630 4.295 -14.951 1.00 97.88 93 ALA A O 1
ATOM 682 N N . VAL A 1 94 ? -5.224 3.186 -16.305 1.00 97.56 94 VAL A N 1
ATOM 683 C CA . VAL A 1 94 ? -5.688 1.841 -15.939 1.00 97.56 94 VAL A CA 1
ATOM 684 C C . VAL A 1 94 ? -5.395 1.541 -14.471 1.00 97.56 94 VAL A C 1
ATOM 686 O O . VAL A 1 94 ? -6.265 1.008 -13.789 1.00 97.56 94 VAL A O 1
ATOM 689 N N . ALA A 1 95 ? -4.218 1.909 -13.958 1.00 96.00 95 ALA A N 1
ATOM 690 C CA . ALA A 1 95 ? -3.892 1.714 -12.548 1.00 96.00 95 ALA A CA 1
ATOM 691 C C . ALA A 1 95 ? -4.826 2.515 -11.625 1.00 96.00 95 ALA A C 1
ATOM 693 O O . ALA A 1 95 ? -5.373 1.957 -10.677 1.00 96.00 95 ALA A O 1
ATOM 694 N N . ILE A 1 96 ? -5.062 3.796 -11.933 1.00 95.50 96 ILE A N 1
ATOM 695 C CA . ILE A 1 96 ? -5.982 4.664 -11.184 1.00 95.50 96 ILE A CA 1
ATOM 696 C C . ILE A 1 96 ? -7.410 4.117 -11.260 1.00 95.50 96 ILE A C 1
ATOM 698 O O . ILE A 1 96 ? -8.089 4.008 -10.242 1.00 95.50 96 ILE A O 1
ATOM 702 N N . PHE A 1 97 ? -7.869 3.734 -12.449 1.00 97.06 97 PHE A N 1
ATOM 703 C CA . PHE A 1 97 ? -9.183 3.128 -12.620 1.00 97.06 97 PHE A CA 1
ATOM 704 C C . PHE A 1 97 ? -9.323 1.846 -11.790 1.00 97.06 97 PHE A C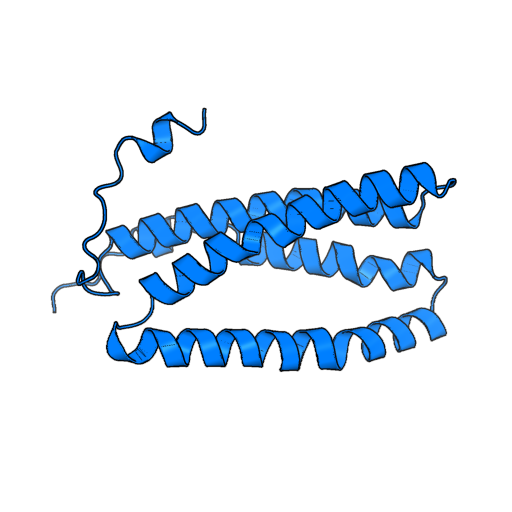 1
ATOM 706 O O . PHE A 1 97 ? -10.318 1.680 -11.092 1.00 97.06 97 PHE A O 1
ATOM 713 N N . ALA A 1 98 ? -8.313 0.972 -11.804 1.00 95.75 98 ALA A N 1
ATOM 714 C CA . ALA A 1 98 ? -8.326 -0.277 -11.054 1.00 95.75 98 ALA A CA 1
ATOM 715 C C . ALA A 1 98 ? -8.417 -0.050 -9.536 1.00 95.75 98 ALA A C 1
ATOM 717 O O . ALA A 1 98 ? -9.213 -0.720 -8.882 1.00 95.75 98 ALA A O 1
ATOM 718 N N . ILE A 1 99 ? -7.664 0.900 -8.965 1.00 93.69 99 ILE A N 1
ATOM 719 C CA . ILE A 1 99 ? -7.738 1.165 -7.516 1.00 93.69 99 ILE A CA 1
ATOM 720 C C . ILE A 1 99 ? -9.105 1.718 -7.091 1.00 93.69 99 ILE A C 1
ATOM 722 O O . ILE A 1 99 ? -9.592 1.344 -6.030 1.00 93.69 99 ILE A O 1
ATOM 726 N N . HIS A 1 100 ? -9.770 2.524 -7.922 1.00 94.69 100 HIS A N 1
ATOM 727 C CA . HIS A 1 100 ?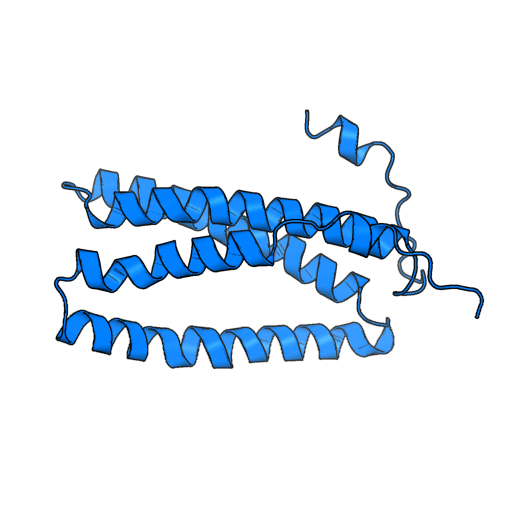 -11.114 3.021 -7.606 1.00 94.69 100 HIS A CA 1
ATOM 728 C C . HIS A 1 100 ? -12.164 1.925 -7.793 1.00 94.69 100 HIS A C 1
ATOM 730 O O . HIS A 1 100 ? -13.038 1.743 -6.945 1.00 94.69 100 HIS A O 1
ATOM 736 N N . LEU A 1 101 ? -12.062 1.170 -8.893 1.00 94.75 101 LEU A N 1
ATOM 737 C CA . LEU A 1 101 ? -13.003 0.105 -9.209 1.00 94.75 101 LEU A CA 1
ATOM 738 C C . LEU A 1 101 ? -12.956 -1.010 -8.170 1.00 94.75 101 LEU A C 1
ATOM 740 O O . LEU A 1 101 ? -14.012 -1.506 -7.804 1.00 94.75 101 LEU A O 1
ATOM 744 N N . PHE A 1 102 ? -11.769 -1.423 -7.720 1.00 89.88 102 PHE A N 1
ATOM 745 C CA . PHE A 1 102 ? -11.609 -2.548 -6.793 1.00 89.88 102 PHE A CA 1
ATOM 746 C C . PHE A 1 102 ? -11.470 -2.131 -5.327 1.00 89.88 102 PHE A C 1
ATOM 748 O O . PHE A 1 102 ? -11.811 -2.915 -4.446 1.00 89.88 102 PHE A O 1
ATOM 755 N N . GLY A 1 103 ? -10.985 -0.921 -5.055 1.00 88.56 103 GLY A N 1
ATOM 756 C CA . GLY A 1 103 ? -10.813 -0.390 -3.705 1.00 88.56 103 GLY A CA 1
ATOM 757 C C . GLY A 1 103 ? -12.014 0.439 -3.271 1.00 88.56 103 GLY A C 1
ATOM 758 O O . GLY A 1 103 ? -12.871 -0.045 -2.532 1.00 88.56 103 GLY A O 1
ATOM 759 N N . ASP A 1 104 ? -12.081 1.687 -3.727 1.00 87.44 104 ASP A N 1
ATOM 760 C CA . ASP A 1 104 ? -13.020 2.692 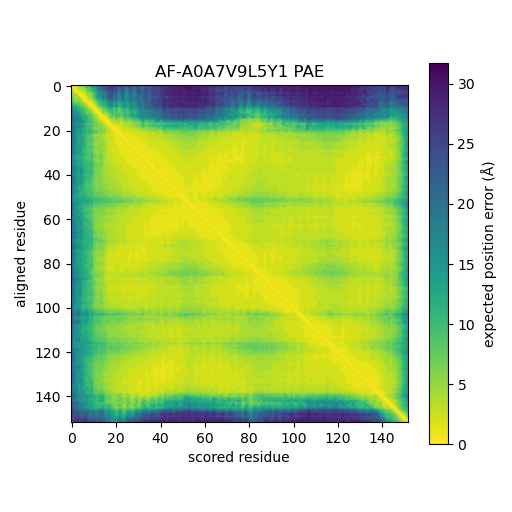-3.204 1.00 87.44 104 ASP A CA 1
ATOM 761 C C . ASP A 1 104 ? -14.488 2.310 -3.401 1.00 87.44 104 ASP A C 1
ATOM 763 O O . ASP A 1 104 ? -15.319 2.573 -2.533 1.00 87.44 104 ASP A O 1
ATOM 767 N N . LEU A 1 105 ? -14.814 1.650 -4.515 1.00 91.56 105 LEU A N 1
ATOM 768 C CA . LEU A 1 105 ? -16.187 1.251 -4.808 1.00 91.56 105 LEU A CA 1
ATOM 769 C C . LEU A 1 105 ? -16.683 0.112 -3.902 1.00 91.56 105 LEU A C 1
ATOM 771 O O . LEU A 1 105 ? -17.822 0.142 -3.435 1.00 91.56 105 LEU A O 1
ATOM 775 N N . TRP A 1 106 ? -15.852 -0.905 -3.656 1.00 92.94 106 TRP A N 1
ATOM 776 C CA . TRP A 1 106 ? -16.279 -2.109 -2.929 1.00 92.94 106 TRP A CA 1
ATOM 777 C C . TRP A 1 106 ? -15.966 -2.062 -1.437 1.00 92.94 106 TRP A C 1
ATOM 779 O O . TRP A 1 106 ? -16.700 -2.663 -0.649 1.00 92.94 106 TRP A O 1
ATOM 789 N N . SER A 1 107 ? -14.904 -1.364 -1.029 1.00 92.19 107 SER A N 1
ATOM 790 C CA . SER A 1 107 ? -14.433 -1.388 0.357 1.00 92.19 107 SER A CA 1
ATOM 791 C C . SER A 1 107 ? -15.477 -0.921 1.382 1.00 92.19 107 SER A C 1
ATOM 793 O O . SER A 1 107 ? -15.635 -1.638 2.373 1.00 92.19 107 SER A O 1
ATOM 795 N N . PRO A 1 108 ? -16.276 0.152 1.176 1.00 92.44 108 PRO A N 1
ATOM 796 C CA . PRO A 1 108 ? -17.269 0.564 2.170 1.00 92.44 108 PRO A CA 1
ATOM 797 C C . PRO A 1 108 ? -18.370 -0.484 2.341 1.00 92.44 108 PRO A C 1
ATOM 799 O O . PRO A 1 108 ? -18.784 -0.769 3.462 1.00 92.44 108 PRO A O 1
ATOM 802 N N . THR A 1 109 ? -18.800 -1.105 1.238 1.00 94.75 109 THR A N 1
ATOM 803 C CA . THR A 1 109 ? -19.821 -2.159 1.244 1.00 94.75 109 THR A CA 1
ATOM 804 C C . THR A 1 109 ? -19.324 -3.398 1.984 1.00 94.75 109 THR A C 1
ATOM 806 O O . THR A 1 109 ? -20.023 -3.912 2.852 1.00 94.75 109 THR A O 1
ATOM 809 N N . ILE A 1 110 ? -18.101 -3.858 1.698 1.00 94.62 110 ILE A N 1
ATOM 810 C CA . ILE A 1 110 ? -17.509 -5.030 2.363 1.00 94.62 110 ILE A CA 1
ATOM 811 C C . ILE A 1 110 ? -17.339 -4.771 3.864 1.00 94.62 110 ILE A C 1
ATOM 813 O O . ILE A 1 110 ? -17.732 -5.603 4.681 1.00 94.62 110 ILE A O 1
ATOM 817 N N . ILE A 1 111 ? -16.788 -3.614 4.239 1.00 95.12 111 ILE A N 1
ATOM 818 C CA . ILE A 1 111 ? -16.595 -3.249 5.647 1.00 95.12 111 ILE A CA 1
ATOM 819 C C . ILE A 1 111 ? -17.943 -3.084 6.363 1.00 95.12 111 ILE A C 1
ATOM 821 O O . ILE A 1 111 ? -18.076 -3.518 7.506 1.00 95.12 111 ILE A O 1
ATOM 825 N N . GLY A 1 112 ? -18.952 -2.522 5.693 1.00 95.94 112 GLY A N 1
ATOM 826 C CA . GLY A 1 112 ? -20.319 -2.419 6.206 1.00 95.94 112 GLY A CA 1
ATOM 827 C C . GLY A 1 112 ? -20.928 -3.788 6.509 1.00 95.94 112 GLY A C 1
ATOM 828 O O . GLY A 1 112 ? -21.366 -4.024 7.632 1.00 95.94 112 GLY A O 1
ATOM 829 N N . LEU A 1 113 ? -20.847 -4.724 5.559 1.00 97.19 113 LEU A N 1
ATOM 830 C CA . LEU A 1 113 ? -21.321 -6.100 5.744 1.00 97.19 113 LEU A CA 1
ATOM 831 C C . LEU A 1 113 ? -20.590 -6.818 6.888 1.00 97.19 113 LEU A C 1
ATOM 833 O O . LEU A 1 113 ? -21.218 -7.515 7.685 1.00 97.19 113 LEU A O 1
ATOM 837 N N . LEU A 1 114 ? -19.271 -6.633 7.011 1.00 96.81 114 LEU A N 1
ATOM 838 C CA . LEU A 1 114 ? -18.503 -7.181 8.134 1.00 96.81 114 LEU A CA 1
ATOM 839 C C . LEU A 1 114 ? -18.940 -6.575 9.470 1.00 96.81 114 LEU A C 1
ATOM 841 O O . LEU A 1 114 ? -19.058 -7.297 10.457 1.00 96.81 114 LEU A O 1
ATOM 845 N N . ARG A 1 115 ? -19.203 -5.266 9.508 1.00 96.62 115 ARG A N 1
ATOM 846 C CA . ARG A 1 115 ? -19.701 -4.566 10.697 1.00 96.62 115 ARG A CA 1
ATOM 847 C C . ARG A 1 115 ? -21.093 -5.041 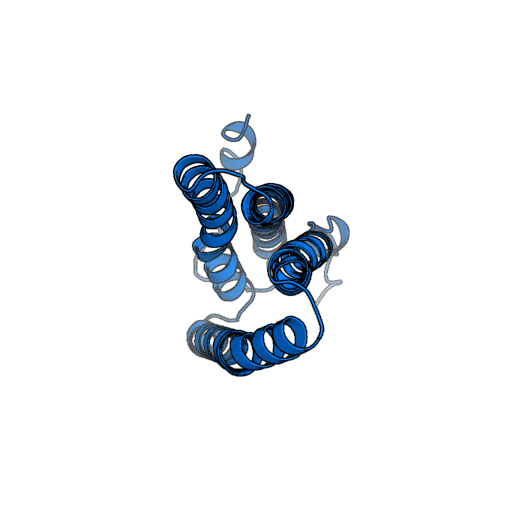11.107 1.00 96.62 115 ARG A C 1
ATOM 849 O O . ARG A 1 115 ? -21.408 -4.998 12.292 1.00 96.62 115 ARG A O 1
ATOM 856 N N . ASP A 1 116 ? -21.926 -5.477 10.169 1.00 97.19 116 ASP A N 1
ATOM 857 C CA . ASP A 1 116 ? -23.255 -6.002 10.494 1.00 97.19 116 ASP A CA 1
ATOM 858 C C . ASP A 1 116 ? -23.189 -7.387 11.158 1.00 97.19 116 ASP A C 1
ATOM 860 O O . ASP A 1 116 ? -24.081 -7.744 11.927 1.00 97.19 116 ASP A O 1
ATOM 864 N N . ALA A 1 117 ? -22.112 -8.144 10.921 1.00 96.75 117 ALA A N 1
ATOM 865 C CA . ALA A 1 117 ? -21.899 -9.474 11.492 1.00 96.75 117 ALA A CA 1
ATOM 866 C C . ALA A 1 117 ? -20.944 -9.504 12.704 1.00 96.75 117 ALA A C 1
ATOM 868 O O . ALA A 1 117 ? -20.965 -10.463 13.477 1.00 96.75 117 ALA A O 1
ATOM 869 N N . LEU A 1 118 ? -20.083 -8.496 12.869 1.00 96.94 118 LEU A N 1
ATOM 870 C CA . LEU A 1 118 ? -18.990 -8.479 13.846 1.00 96.94 118 LEU A CA 1
ATOM 871 C C . LEU A 1 118 ? -18.994 -7.200 14.687 1.00 96.94 118 LEU A C 1
ATOM 873 O O . LEU A 1 118 ? -19.480 -6.149 14.278 1.00 96.94 118 LEU A O 1
ATOM 877 N N . VAL A 1 119 ? -18.354 -7.254 15.858 1.00 95.44 119 VAL A N 1
ATOM 878 C CA . VAL A 1 119 ? -18.076 -6.031 16.627 1.00 95.44 119 VAL A CA 1
ATOM 879 C C . VAL A 1 119 ? -17.135 -5.103 15.840 1.00 95.44 119 VAL A C 1
ATOM 881 O O . VAL A 1 119 ? -16.272 -5.602 15.109 1.00 95.44 119 VAL A O 1
ATOM 884 N N . PRO A 1 120 ? -17.227 -3.768 16.010 1.00 93.56 120 PRO A N 1
ATOM 885 C CA . PRO A 1 120 ? -16.509 -2.810 15.166 1.00 93.56 120 PRO A CA 1
ATOM 886 C C . PRO A 1 120 ? -15.004 -3.076 15.049 1.00 93.56 120 PRO A C 1
ATOM 888 O O . PRO A 1 120 ? -14.475 -3.106 13.943 1.00 93.56 120 PRO A O 1
ATOM 891 N N . ALA A 1 121 ? -14.324 -3.350 16.167 1.00 93.50 121 ALA A N 1
ATOM 892 C CA . ALA A 1 121 ? -12.886 -3.619 16.164 1.00 93.50 121 ALA A CA 1
ATOM 893 C C . ALA A 1 121 ? -12.511 -4.854 15.322 1.00 93.50 121 ALA A C 1
ATOM 895 O O . ALA A 1 121 ? -11.502 -4.830 14.623 1.00 93.50 121 ALA A O 1
ATOM 896 N N . LEU A 1 122 ? -13.338 -5.909 15.336 1.00 94.88 122 LEU A N 1
ATOM 897 C CA . LEU A 1 122 ? -13.107 -7.113 14.532 1.00 94.88 122 LEU A CA 1
ATOM 898 C C . LEU A 1 122 ? -13.440 -6.892 13.055 1.00 94.88 122 LEU A C 1
ATOM 900 O O . LEU A 1 122 ? -12.689 -7.353 12.202 1.00 94.88 122 LEU A O 1
ATOM 904 N N . ALA A 1 123 ? -14.509 -6.156 12.738 1.00 96.06 123 ALA A N 1
ATOM 905 C CA . ALA A 1 123 ? -14.830 -5.802 11.354 1.00 96.06 123 ALA A CA 1
ATOM 906 C C . ALA A 1 123 ? -13.685 -5.014 10.692 1.00 96.06 123 ALA A C 1
ATOM 908 O O . ALA A 1 123 ? -13.309 -5.284 9.551 1.00 96.06 123 ALA A O 1
ATOM 909 N N . MET A 1 124 ? -13.070 -4.092 11.439 1.00 96.31 124 MET A N 1
ATOM 910 C CA . MET A 1 124 ? -11.954 -3.280 10.950 1.00 96.31 124 MET A CA 1
ATOM 911 C C . MET A 1 124 ? -10.646 -4.063 10.769 1.00 96.31 124 MET A C 1
ATOM 913 O O . MET A 1 124 ? -9.772 -3.590 10.044 1.00 96.31 124 MET A O 1
ATOM 917 N N . MET A 1 125 ? -10.507 -5.276 11.331 1.00 96.69 125 MET A N 1
ATOM 918 C CA . MET A 1 125 ? -9.324 -6.128 11.103 1.00 96.69 125 MET A CA 1
ATOM 919 C C . MET A 1 125 ? -9.152 -6.547 9.638 1.00 96.69 125 MET A C 1
ATOM 921 O O . MET A 1 125 ? -8.054 -6.936 9.244 1.00 96.69 125 MET A O 1
ATOM 925 N N . ALA A 1 126 ? -10.184 -6.419 8.801 1.00 95.31 126 ALA A N 1
ATOM 926 C CA . ALA A 1 126 ? -10.044 -6.607 7.360 1.00 95.31 126 ALA A CA 1
ATOM 927 C C . ALA A 1 126 ? -8.966 -5.690 6.744 1.00 95.31 126 ALA A C 1
ATOM 929 O O . ALA A 1 126 ? -8.265 -6.106 5.823 1.00 95.31 126 ALA A O 1
ATOM 930 N N . LEU A 1 127 ? -8.779 -4.479 7.284 1.00 95.44 127 LEU A N 1
ATOM 931 C CA . LEU A 1 127 ? -7.790 -3.509 6.803 1.00 95.44 127 LEU A CA 1
ATOM 932 C C . LEU A 1 127 ? -6.336 -3.974 7.034 1.00 95.44 127 LEU A C 1
ATOM 934 O O . LEU A 1 127 ? -5.617 -4.147 6.047 1.00 95.44 127 LEU A O 1
ATOM 938 N N . PRO A 1 128 ? -5.877 -4.257 8.273 1.00 96.81 128 PRO A N 1
ATOM 939 C CA . PRO A 1 128 ? -4.520 -4.744 8.512 1.00 96.81 128 PRO A CA 1
ATOM 940 C C . PRO A 1 128 ? -4.250 -6.101 7.858 1.00 96.81 128 PRO A C 1
ATOM 942 O O . PRO A 1 128 ? -3.117 -6.354 7.450 1.00 96.81 128 PRO A O 1
ATOM 945 N N . LEU A 1 129 ? -5.270 -6.953 7.693 1.00 96.50 129 LEU A N 1
ATOM 946 C CA . LEU A 1 129 ? -5.146 -8.183 6.906 1.00 96.50 129 LEU A CA 1
ATOM 947 C C . LEU A 1 129 ? -4.876 -7.877 5.427 1.00 96.50 129 LEU A C 1
ATOM 949 O O . LEU A 1 129 ? -3.963 -8.457 4.841 1.00 96.50 129 LEU A O 1
ATOM 953 N N . GLY A 1 130 ? -5.601 -6.922 4.839 1.00 95.81 130 GLY A N 1
ATOM 954 C CA . GLY A 1 130 ? -5.333 -6.430 3.487 1.00 95.81 130 GLY A CA 1
ATOM 955 C C . GLY A 1 130 ? -3.915 -5.871 3.337 1.00 95.81 130 GLY A C 1
ATOM 956 O O . GLY A 1 130 ? -3.224 -6.187 2.369 1.00 95.81 130 GLY A O 1
ATOM 957 N N . PHE A 1 131 ? -3.432 -5.115 4.326 1.00 96.88 131 PHE A N 1
ATOM 958 C CA . PHE A 1 131 ? -2.064 -4.584 4.333 1.00 96.88 131 PHE A CA 1
ATOM 959 C C . PHE A 1 131 ? -1.010 -5.695 4.443 1.00 96.88 131 PHE A C 1
ATOM 961 O O . PHE A 1 131 ? 0.016 -5.635 3.767 1.00 96.88 131 PHE A O 1
ATOM 968 N N . ALA A 1 132 ? -1.269 -6.741 5.232 1.00 96.25 132 ALA A N 1
ATOM 969 C CA . ALA A 1 132 ? -0.396 -7.911 5.329 1.00 96.25 132 ALA A CA 1
ATOM 970 C C . ALA A 1 132 ? -0.347 -8.714 4.016 1.00 96.25 132 ALA A C 1
ATOM 972 O O . ALA A 1 132 ? 0.723 -9.173 3.608 1.00 96.25 132 ALA A O 1
ATOM 973 N N . ILE A 1 133 ? -1.477 -8.837 3.311 1.00 96.50 133 ILE A N 1
ATOM 974 C CA . ILE A 1 133 ? -1.519 -9.437 1.971 1.00 96.50 133 ILE A CA 1
ATOM 975 C C . ILE A 1 133 ? -0.711 -8.580 0.991 1.00 96.50 133 ILE A C 1
ATOM 977 O O . ILE A 1 133 ? 0.141 -9.107 0.276 1.00 96.50 133 ILE A O 1
ATOM 981 N N . ALA A 1 134 ? -0.913 -7.258 0.991 1.00 95.38 134 ALA A N 1
ATOM 982 C CA . ALA A 1 134 ? -0.153 -6.337 0.148 1.00 95.38 134 ALA A CA 1
ATOM 983 C C . ALA A 1 134 ? 1.356 -6.421 0.423 1.00 95.38 134 ALA A C 1
ATOM 985 O O . ALA A 1 134 ? 2.148 -6.444 -0.516 1.00 95.38 134 ALA A O 1
ATOM 986 N N . TRP A 1 135 ? 1.762 -6.548 1.691 1.00 96.44 135 TRP A N 1
ATOM 987 C CA . TRP A 1 135 ? 3.159 -6.764 2.072 1.00 96.44 135 TRP A CA 1
ATOM 988 C C . TRP A 1 135 ? 3.742 -8.020 1.421 1.00 96.44 135 TRP A C 1
ATOM 990 O O . TRP A 1 135 ? 4.812 -7.954 0.814 1.00 96.44 135 TRP A O 1
ATOM 1000 N N . ALA A 1 136 ? 3.032 -9.147 1.510 1.00 95.12 136 ALA A N 1
ATOM 1001 C CA . ALA A 1 136 ? 3.475 -10.407 0.922 1.00 95.12 136 ALA A CA 1
ATOM 1002 C C . ALA A 1 136 ? 3.555 -10.327 -0.613 1.00 95.12 136 ALA A C 1
ATOM 1004 O O . ALA A 1 136 ? 4.489 -10.856 -1.218 1.00 95.12 136 ALA A O 1
ATOM 1005 N N . VAL A 1 137 ? 2.601 -9.638 -1.247 1.00 94.38 137 VAL A N 1
ATOM 1006 C CA . VAL A 1 137 ? 2.552 -9.457 -2.705 1.00 94.38 137 VAL A CA 1
ATOM 1007 C C . VAL A 1 137 ? 3.669 -8.536 -3.199 1.00 94.38 137 VAL A C 1
ATOM 1009 O O . VAL A 1 137 ? 4.318 -8.854 -4.193 1.00 94.38 137 VAL A O 1
ATOM 1012 N N . TRP A 1 138 ? 3.915 -7.416 -2.518 1.00 93.69 138 TRP A N 1
ATOM 1013 C CA . TRP A 1 138 ? 4.927 -6.426 -2.905 1.00 93.69 138 TRP A CA 1
ATOM 1014 C C . TRP A 1 138 ? 6.333 -6.749 -2.415 1.00 93.69 138 TRP A C 1
ATOM 1016 O O . TRP A 1 138 ? 7.269 -6.000 -2.702 1.00 93.69 138 TRP A O 1
ATOM 1026 N N . TRP A 1 139 ? 6.521 -7.847 -1.685 1.00 94.44 139 TRP A N 1
ATOM 1027 C CA . TRP A 1 139 ? 7.853 -8.234 -1.260 1.00 94.44 139 TRP A CA 1
ATOM 1028 C C . TRP A 1 139 ? 8.758 -8.479 -2.482 1.00 94.44 139 TRP A C 1
ATOM 1030 O O . TRP A 1 139 ? 8.415 -9.285 -3.352 1.00 94.44 139 TRP A O 1
ATOM 1040 N N . PRO A 1 140 ? 9.921 -7.805 -2.574 1.00 88.00 140 PRO A N 1
ATOM 1041 C CA . PRO A 1 140 ? 10.760 -7.841 -3.763 1.00 88.00 140 PRO A CA 1
ATOM 1042 C C . PRO A 1 140 ? 11.325 -9.239 -4.013 1.00 88.00 140 PRO A C 1
ATOM 1044 O O . PRO A 1 140 ? 11.900 -9.882 -3.127 1.00 88.00 140 PRO A O 1
ATOM 1047 N N . ARG A 1 141 ? 11.230 -9.682 -5.263 1.00 88.50 141 ARG A N 1
ATOM 1048 C CA . ARG A 1 141 ? 11.714 -10.980 -5.724 1.00 88.50 141 ARG A CA 1
ATOM 1049 C C . ARG A 1 141 ? 12.934 -10.764 -6.603 1.00 88.50 141 ARG A C 1
ATOM 1051 O O . ARG A 1 141 ? 12.840 -10.405 -7.771 1.00 88.50 141 ARG A O 1
ATOM 1058 N N . LYS A 1 142 ? 14.111 -11.032 -6.031 1.00 79.44 142 LYS A N 1
ATOM 1059 C CA . LYS A 1 142 ? 15.404 -10.828 -6.710 1.00 79.44 142 LYS A CA 1
ATOM 1060 C C . LYS A 1 142 ? 15.495 -11.550 -8.059 1.00 79.44 142 LYS A C 1
ATOM 1062 O O . LYS A 1 142 ? 16.109 -11.017 -8.969 1.00 79.44 142 LYS A O 1
ATOM 1067 N N . HIS A 1 143 ? 14.877 -12.724 -8.194 1.00 77.94 143 HIS A N 1
ATOM 1068 C CA . HIS A 1 143 ? 14.901 -13.485 -9.444 1.00 77.94 143 HIS A CA 1
ATOM 1069 C C . HIS A 1 143 ? 14.162 -12.766 -10.586 1.00 77.94 143 HIS A C 1
ATOM 1071 O O . HIS A 1 143 ? 14.644 -12.769 -11.709 1.00 77.94 143 HIS A O 1
ATOM 1077 N N . GLU A 1 144 ? 13.058 -12.065 -10.304 1.00 75.94 144 GLU A N 1
ATOM 1078 C CA . GLU A 1 144 ? 12.321 -11.277 -11.307 1.00 75.94 144 GLU A CA 1
ATOM 1079 C C . GLU A 1 144 ? 13.118 -10.047 -11.764 1.00 75.94 144 GLU A C 1
ATOM 1081 O O . GLU A 1 144 ? 12.923 -9.551 -12.871 1.00 75.94 144 GLU A O 1
ATOM 1086 N N . ALA A 1 145 ? 14.033 -9.555 -10.926 1.00 72.75 145 ALA A N 1
ATOM 1087 C CA . ALA A 1 145 ? 14.904 -8.431 -11.252 1.00 72.75 145 ALA A CA 1
ATOM 1088 C C . ALA A 1 145 ? 16.154 -8.832 -12.052 1.00 72.75 145 ALA A C 1
ATOM 1090 O O . ALA A 1 145 ? 16.764 -7.969 -12.675 1.00 72.75 145 ALA A O 1
ATOM 1091 N N . LEU A 1 146 ? 16.543 -10.109 -11.983 1.00 69.75 146 LEU A N 1
ATOM 1092 C CA . LEU A 1 146 ? 17.802 -10.646 -12.512 1.00 69.75 146 LEU A CA 1
ATOM 1093 C C . LEU A 1 146 ? 17.606 -11.647 -13.657 1.00 69.75 146 LEU A C 1
ATOM 1095 O O . LEU A 1 146 ? 18.594 -12.171 -14.157 1.00 69.75 146 LEU A O 1
ATOM 1099 N N . ALA A 1 147 ? 16.366 -11.973 -14.029 1.00 68.00 147 ALA A N 1
ATOM 1100 C CA . ALA A 1 147 ? 16.129 -12.866 -15.153 1.00 68.00 147 ALA A CA 1
ATOM 1101 C C . ALA A 1 147 ? 16.556 -12.163 -16.449 1.00 68.00 147 ALA A C 1
ATOM 1103 O O . ALA A 1 147 ? 15.942 -11.169 -16.837 1.00 68.00 147 ALA A O 1
ATOM 1104 N N . ASP A 1 148 ? 17.622 -12.680 -17.061 1.00 62.69 148 ASP A N 1
ATOM 1105 C CA . ASP A 1 148 ? 18.079 -12.292 -18.390 1.00 62.69 148 ASP A CA 1
ATOM 1106 C C . ASP A 1 148 ? 17.045 -12.744 -19.419 1.00 62.69 148 ASP A C 1
ATOM 1108 O O . ASP A 1 148 ? 16.718 -13.930 -19.534 1.00 62.69 148 ASP A O 1
ATOM 1112 N N . ASP A 1 149 ? 16.534 -11.786 -20.180 1.00 63.00 149 ASP A N 1
ATOM 1113 C CA . ASP A 1 149 ? 15.747 -12.074 -21.365 1.00 63.00 149 ASP A CA 1
ATOM 1114 C C . ASP A 1 149 ? 16.762 -12.570 -22.409 1.00 63.00 149 ASP A C 1
ATOM 1116 O O . ASP A 1 149 ? 17.599 -11.800 -22.882 1.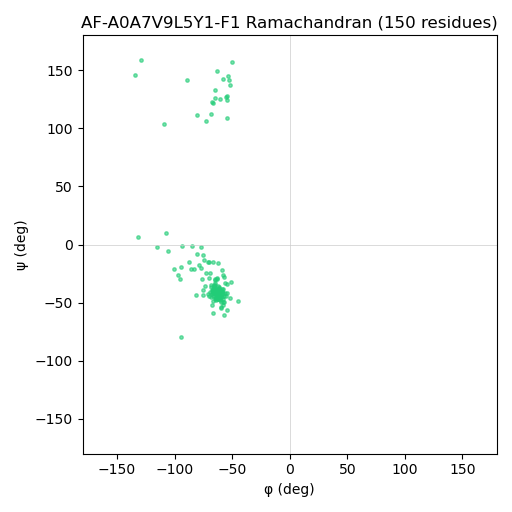00 63.00 149 ASP A O 1
ATOM 1120 N N . GLY A 1 150 ? 16.779 -13.879 -22.688 1.00 55.91 150 GLY A N 1
ATOM 1121 C CA . GLY A 1 150 ? 17.653 -14.470 -23.711 1.00 55.91 150 GLY A CA 1
ATOM 1122 C C . GLY A 1 150 ? 17.559 -13.722 -25.055 1.00 55.91 150 GLY A C 1
ATOM 1123 O O . GLY A 1 150 ? 16.562 -13.043 -25.300 1.00 55.91 150 GLY A O 1
ATOM 1124 N N . PRO A 1 151 ? 18.590 -13.814 -25.918 1.00 49.25 151 PRO A N 1
ATOM 1125 C CA . PRO A 1 151 ? 18.813 -12.862 -27.006 1.00 49.25 151 PRO A CA 1
ATOM 1126 C C . PRO A 1 151 ? 17.593 -12.706 -27.928 1.00 49.25 151 PRO A C 1
ATOM 1128 O O . PRO A 1 151 ? 17.069 -13.699 -28.435 1.00 49.25 151 PRO A O 1
ATOM 1131 N N . THR A 1 152 ? 17.181 -11.448 -28.125 1.00 54.06 152 THR A N 1
ATOM 1132 C CA . THR A 1 152 ? 16.234 -10.980 -29.155 1.00 54.06 152 THR A CA 1
ATOM 1133 C C . THR A 1 152 ? 16.866 -10.962 -30.535 1.00 54.06 152 THR A C 1
ATOM 1135 O O . THR A 1 152 ? 18.011 -10.454 -30.618 1.00 54.06 152 THR A O 1
#

Mean predicted aligned error: 6.89 Å

Nearest PDB structures (foldseek):
  4d2c-assembly1_A  TM=7.082E-01  e=1.635E-01  Streptococcus thermophilus LMG 18311
  5d6k-assembly1_A  TM=7.393E-01  e=3.688E-01  Streptococcus thermophilus LMG 18311
  4d2d-assembly1_A  TM=7.109E-01  e=6.245E-01  Streptococcus thermophilus LMG 18311
  5oxm-assembly1_A  TM=6.599E-01  e=3.869E-01  Streptococcus thermophilus LMG 18311

Solvent-accessible surface area (backbone atoms only — not comparable to full-atom values): 8095 Å² total; per-residue (Å²): 126,69,68,76,71,63,77,74,62,76,80,73,59,94,81,55,61,37,81,37,57,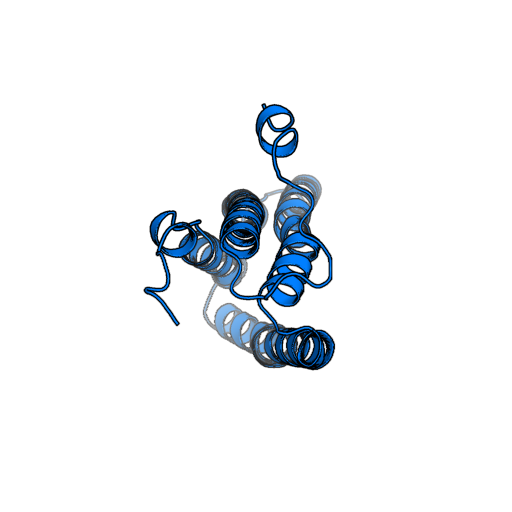67,45,36,44,53,33,37,55,28,30,39,52,30,18,54,17,20,58,50,16,15,60,30,37,52,52,23,59,69,44,94,43,71,70,56,23,54,52,28,40,50,54,13,48,54,19,50,61,56,25,5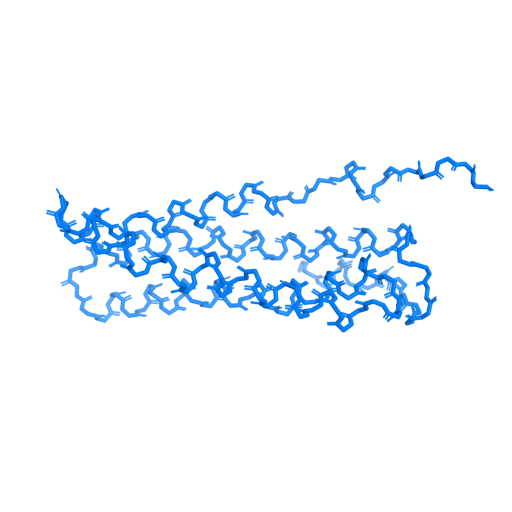5,64,36,51,55,53,33,52,48,40,64,30,50,80,94,42,27,68,57,49,52,50,51,53,55,49,47,49,43,63,66,38,68,66,42,48,62,57,54,45,48,55,36,40,76,79,37,59,66,53,64,25,54,43,57,54,29,51,50,27,48,50,49,21,67,69,33,48,58,57,69,64,78,34,63,64,77,79,72,90,130

Radius of gyration: 18.54 Å; Cα contacts (8 Å, |Δi|>4): 147; chains: 1; bounding box: 49×25×54 Å